Protein AF-A0A147B8R9-F1 (afdb_monomer_lite)

Radius of gyration: 17.47 Å; chains: 1; bounding box: 41×29×46 Å

Sequence (97 aa):
HFYPSGMLLVRTTKSPWYEQVSRSSGKTYYYNMTNSKSLYERPSSAVADFKSCFTTRLMWPWHPGIRLMSKAPEHPTQDGKVHRDTFLAFVDHKVAC

Organism: NCBI:txid360319

Foldseek 3Di:
DDDDFWDKAFDQFDPPWDWDQDPVPRAIWIAGPVPRDIGSDDDPNGGDDPVRRVVPIDTGGDDPPPCQPDDDVVDPPDPPDDGPVNVVVVCCVVVVD

Secondary structure (DSSP, 8-state):
-----EEEE---B-TTEEEEE-TTT--EEEEETTT--EESS--GGGBPPHHHHHHTPEEEE--TT-------TTS---TTPPPHHHHHHHHHHHH--

pLDDT: mean 79.39, std 17.45, range [43.38, 97.12]

InterPro domains:
  IPR001202 WW domain [PF00397] (15-43)
  IPR001202 WW domain [PS50020] (11-45)
  IPR001202 WW domain [SM00456] (12-45)
  IPR036020 WW domain superfamily [SSF51045] (13-44)

Structure (mmCIF, N/CA/C/O backbone):
data_AF-A0A147B8R9-F1
#
_entry.id   AF-A0A147B8R9-F1
#
loop_
_atom_site.group_PDB
_atom_site.id
_atom_site.type_symbol
_atom_site.label_atom_id
_atom_site.label_alt_id
_atom_site.label_comp_id
_atom_site.label_asym_id
_atom_site.label_entity_id
_atom_site.label_seq_id
_atom_site.pdbx_PDB_ins_code
_atom_site.Cartn_x
_atom_site.Cartn_y
_atom_site.Cartn_z
_atom_site.occupancy
_atom_site.B_iso_or_equiv
_atom_site.auth_seq_id
_atom_site.auth_comp_id
_atom_site.auth_asym_id
_atom_site.auth_atom_id
_atom_site.pdbx_PDB_model_num
ATOM 1 N N . HIS A 1 1 ? 5.053 -3.386 -27.605 1.00 54.06 1 HIS A N 1
ATOM 2 C CA . HIS A 1 1 ? 6.126 -3.895 -26.725 1.00 54.06 1 HIS A CA 1
ATOM 3 C C . HIS A 1 1 ? 6.143 -3.014 -25.480 1.00 54.06 1 HIS A C 1
ATOM 5 O O . HIS A 1 1 ? 6.337 -1.815 -25.624 1.00 54.06 1 HIS A O 1
ATOM 11 N N . PHE A 1 2 ? 5.853 -3.561 -24.297 1.00 56.16 2 PHE A N 1
ATOM 12 C CA . PHE A 1 2 ? 5.936 -2.831 -23.026 1.00 56.16 2 PHE A CA 1
ATOM 13 C C . PHE A 1 2 ? 7.297 -3.096 -22.383 1.00 56.16 2 PHE A C 1
ATOM 15 O O . PHE A 1 2 ? 7.668 -4.253 -22.220 1.00 56.16 2 PHE A O 1
ATOM 22 N N . TYR A 1 3 ? 8.034 -2.043 -22.031 1.00 66.88 3 TYR A N 1
ATOM 23 C CA . TYR A 1 3 ? 9.280 -2.164 -21.277 1.00 66.88 3 TYR A CA 1
ATOM 24 C C . TYR A 1 3 ? 9.041 -1.624 -19.865 1.00 66.88 3 TYR A C 1
ATOM 26 O O . TYR A 1 3 ? 8.775 -0.428 -19.715 1.00 66.88 3 TYR A O 1
ATOM 34 N N . PRO A 1 4 ? 9.063 -2.466 -18.821 1.00 69.12 4 PRO A N 1
ATOM 35 C CA . PRO A 1 4 ? 8.811 -1.988 -17.476 1.00 69.12 4 PRO A CA 1
ATOM 36 C C . PRO A 1 4 ? 10.019 -1.185 -16.972 1.00 69.12 4 PRO A C 1
ATOM 38 O O . PRO A 1 4 ? 11.095 -1.724 -16.728 1.00 69.12 4 PRO A O 1
ATOM 41 N N . SER A 1 5 ? 9.831 0.124 -16.805 1.00 75.12 5 SER A N 1
ATOM 42 C CA . SER A 1 5 ? 10.888 1.057 -16.375 1.00 75.12 5 SER A CA 1
ATOM 43 C C . SER A 1 5 ? 10.997 1.218 -14.852 1.00 75.12 5 SER A C 1
ATOM 45 O O . SER A 1 5 ? 11.846 1.967 -14.365 1.00 75.12 5 SER A O 1
ATOM 47 N N . GLY A 1 6 ? 10.134 0.553 -14.083 1.00 80.69 6 GLY A N 1
ATOM 48 C CA . GLY A 1 6 ? 10.100 0.642 -12.626 1.00 80.69 6 GLY A CA 1
ATOM 49 C C . GLY A 1 6 ? 8.789 0.147 -12.025 1.00 80.69 6 GLY A C 1
ATOM 50 O O . GLY A 1 6 ? 7.866 -0.240 -12.741 1.00 80.69 6 GLY A O 1
ATOM 51 N N . MET A 1 7 ? 8.697 0.217 -10.699 1.00 83.44 7 MET A N 1
ATOM 52 C CA . MET A 1 7 ? 7.488 -0.071 -9.931 1.00 83.44 7 MET A CA 1
ATOM 53 C C . MET A 1 7 ? 6.992 1.184 -9.215 1.00 83.44 7 MET A C 1
ATOM 55 O O . MET A 1 7 ? 7.770 1.929 -8.618 1.00 83.44 7 MET A O 1
ATOM 59 N N . LEU A 1 8 ? 5.678 1.397 -9.238 1.00 86.69 8 LEU A N 1
ATOM 60 C CA . LEU A 1 8 ? 5.025 2.429 -8.446 1.00 86.69 8 LEU A CA 1
ATOM 61 C C . LEU A 1 8 ? 4.387 1.792 -7.211 1.00 86.69 8 LEU A C 1
ATOM 63 O O . LEU A 1 8 ? 3.421 1.043 -7.324 1.00 86.69 8 LEU A O 1
ATOM 67 N N . LEU A 1 9 ? 4.919 2.099 -6.033 1.00 88.25 9 LEU A N 1
ATOM 68 C CA . LEU A 1 9 ? 4.364 1.656 -4.762 1.00 88.25 9 LEU A CA 1
ATOM 69 C C . LEU A 1 9 ? 3.482 2.761 -4.189 1.00 88.25 9 LEU A C 1
ATOM 71 O O . LEU A 1 9 ? 3.961 3.840 -3.840 1.00 88.25 9 LEU A O 1
ATOM 75 N N . VAL A 1 10 ? 2.181 2.499 -4.103 1.00 91.44 10 VAL A N 1
ATOM 76 C CA . VAL A 1 10 ? 1.201 3.443 -3.556 1.00 91.44 10 VAL A CA 1
ATOM 77 C C . VAL A 1 10 ? 0.800 3.035 -2.146 1.00 91.44 10 VAL A C 1
ATOM 79 O O . VAL A 1 10 ? 0.568 1.861 -1.861 1.00 91.44 10 VAL A O 1
ATOM 82 N N . ARG A 1 11 ? 0.692 4.017 -1.251 1.00 90.31 11 ARG A N 1
ATOM 83 C CA . ARG A 1 11 ? 0.159 3.801 0.094 1.00 90.31 11 ARG A CA 1
ATOM 84 C C . ARG A 1 11 ? -1.348 4.024 0.069 1.00 90.31 11 ARG A C 1
ATOM 86 O O . ARG A 1 11 ? -1.800 5.153 -0.069 1.00 90.31 11 ARG A O 1
ATOM 93 N N . THR A 1 12 ? -2.114 2.952 0.240 1.00 93.62 12 THR A N 1
ATOM 94 C CA . THR A 1 12 ? -3.589 2.986 0.243 1.00 93.62 12 THR A CA 1
ATOM 95 C C . THR A 1 12 ? -4.179 3.382 1.599 1.00 93.62 12 THR A C 1
ATOM 97 O O . THR A 1 12 ? -5.380 3.637 1.712 1.00 93.62 12 THR A O 1
ATOM 100 N N . THR A 1 13 ? -3.341 3.449 2.636 1.00 94.38 13 THR A N 1
ATOM 101 C CA . THR A 1 13 ? -3.747 3.767 4.009 1.00 94.38 13 THR A CA 1
ATOM 102 C C . THR A 1 13 ? -3.328 5.186 4.384 1.00 94.38 13 THR A C 1
ATOM 104 O O . THR A 1 13 ? -2.136 5.502 4.433 1.00 94.38 13 THR A O 1
ATOM 107 N N . LYS A 1 14 ? -4.317 6.047 4.638 1.00 94.94 14 LYS A N 1
ATOM 108 C CA . LYS A 1 14 ? -4.157 7.487 4.876 1.00 94.94 14 LYS A CA 1
ATOM 109 C C . LYS A 1 14 ? -3.553 7.770 6.251 1.00 94.94 14 LYS A C 1
ATOM 111 O O . LYS A 1 14 ? -3.994 7.214 7.254 1.00 94.94 14 LYS A O 1
ATOM 116 N N . SER A 1 15 ? -2.576 8.676 6.307 1.00 91.25 15 SER A N 1
ATOM 117 C CA . SER A 1 15 ? -2.038 9.192 7.576 1.00 91.25 15 SER A CA 1
ATOM 118 C C . SER A 1 15 ? -3.156 9.832 8.422 1.00 91.25 15 SER A C 1
ATOM 120 O O . SER A 1 15 ? -4.013 10.502 7.840 1.00 91.25 15 SER A O 1
ATOM 122 N N . PRO A 1 16 ? -3.182 9.655 9.761 1.00 94.19 16 PRO A N 1
ATOM 123 C CA . PRO A 1 16 ? -2.161 9.044 10.629 1.00 94.19 16 PRO A CA 1
ATOM 124 C C . PRO A 1 16 ? -2.317 7.529 10.847 1.00 94.19 16 PRO A C 1
ATOM 126 O O . PRO A 1 16 ? -1.707 6.977 11.766 1.00 94.19 16 PRO A O 1
ATOM 129 N N . TRP A 1 17 ? -3.127 6.845 10.033 1.00 96.25 17 TRP A N 1
ATOM 130 C CA . TRP A 1 17 ? -3.338 5.405 10.151 1.00 96.25 17 TRP A CA 1
ATOM 131 C C . TRP A 1 17 ? -2.234 4.591 9.468 1.00 96.25 17 TRP A C 1
ATOM 133 O O . TRP A 1 17 ? -1.720 4.945 8.401 1.00 96.25 17 TRP A O 1
ATOM 143 N N . TYR A 1 18 ? -1.896 3.459 10.075 1.00 94.69 18 TYR A N 1
ATOM 144 C CA . TYR A 1 18 ? -0.946 2.471 9.578 1.00 94.69 18 TYR A CA 1
ATOM 145 C C . TYR A 1 18 ? -1.603 1.099 9.595 1.00 94.69 18 TYR A C 1
ATOM 147 O O . TYR A 1 18 ? -2.160 0.687 10.607 1.00 94.69 18 TYR A O 1
ATOM 155 N N . GLU A 1 19 ? -1.527 0.404 8.470 1.00 95.06 19 GLU A N 1
ATOM 156 C CA . GLU A 1 19 ? -2.010 -0.965 8.336 1.00 95.06 19 GLU A CA 1
ATOM 157 C C . GLU A 1 19 ? -0.874 -1.921 8.704 1.00 95.06 19 GLU A C 1
ATOM 159 O O . GLU A 1 19 ? 0.238 -1.796 8.187 1.00 95.06 19 GLU A O 1
ATOM 164 N N . GLN A 1 20 ? -1.128 -2.825 9.645 1.00 93.88 20 GLN A N 1
ATOM 165 C CA . GLN A 1 20 ? -0.146 -3.772 10.167 1.00 93.88 20 GLN A CA 1
ATOM 166 C C . GLN A 1 20 ? -0.794 -5.138 10.378 1.00 93.88 20 GLN A C 1
ATOM 168 O O . GLN A 1 20 ? -2.009 -5.244 10.509 1.00 93.88 20 GLN A O 1
ATOM 173 N N . VAL A 1 21 ? 0.022 -6.189 10.438 1.00 94.12 21 VAL A N 1
ATOM 174 C CA . VAL A 1 21 ? -0.432 -7.543 10.773 1.00 94.12 21 VAL A CA 1
ATOM 175 C C . VAL A 1 21 ? -0.032 -7.851 12.210 1.00 94.12 21 VAL A C 1
ATOM 177 O O . VAL A 1 21 ? 1.133 -7.715 12.588 1.00 94.12 21 VAL A O 1
ATOM 180 N N . SER A 1 22 ? -1.006 -8.245 13.027 1.00 93.44 22 SER A N 1
ATOM 181 C CA . SER A 1 22 ? -0.777 -8.633 14.416 1.00 93.44 22 SER A CA 1
ATOM 182 C C . SER A 1 22 ? 0.075 -9.895 14.480 1.00 93.44 22 SER A C 1
ATOM 184 O O . SER A 1 22 ? -0.250 -10.900 13.851 1.00 93.44 22 SER A O 1
ATOM 186 N N . ARG A 1 23 ? 1.141 -9.872 15.287 1.00 92.94 23 ARG A N 1
ATOM 187 C CA . ARG A 1 23 ? 2.033 -11.030 15.462 1.00 92.94 23 ARG A CA 1
ATOM 188 C C . ARG A 1 23 ? 1.356 -12.195 16.180 1.00 92.94 23 ARG A C 1
ATOM 190 O O . ARG A 1 23 ? 1.689 -13.339 15.909 1.00 92.94 23 ARG A O 1
ATOM 197 N N . SER A 1 24 ? 0.436 -11.907 17.102 1.00 93.38 24 SER A N 1
ATOM 198 C CA . SER A 1 24 ? -0.225 -12.931 17.918 1.00 93.38 24 SER A CA 1
ATOM 199 C C . SER A 1 24 ? -1.422 -13.562 17.216 1.00 93.38 24 SER A C 1
ATOM 201 O O . SER A 1 24 ? -1.645 -14.758 17.355 1.00 93.38 24 SER A O 1
ATOM 203 N N . SER A 1 25 ? -2.198 -12.772 16.467 1.00 92.50 25 SER A N 1
ATOM 204 C CA . SER A 1 25 ? -3.424 -13.250 15.817 1.00 92.50 25 SER A CA 1
ATOM 205 C C . SER A 1 25 ? -3.293 -13.454 14.309 1.00 92.50 25 SER A C 1
ATOM 207 O O . SER A 1 25 ? -4.205 -14.012 13.706 1.00 92.50 25 SER A O 1
ATOM 209 N N . GLY A 1 26 ? -2.220 -12.962 13.680 1.00 94.44 26 GLY A N 1
ATOM 210 C CA . GLY A 1 26 ? -2.056 -12.961 12.222 1.00 94.44 26 GLY A CA 1
ATOM 211 C C . GLY A 1 26 ? -3.058 -12.068 11.480 1.00 94.44 26 GLY A C 1
ATOM 212 O O . GLY A 1 26 ? -3.084 -12.062 10.253 1.00 94.44 26 GLY A O 1
ATOM 213 N N . LYS A 1 27 ? -3.902 -11.317 12.201 1.00 95.31 27 LYS A N 1
ATOM 214 C CA . LYS A 1 27 ? -4.948 -10.470 11.616 1.00 95.31 27 LYS A CA 1
ATOM 215 C C . LYS A 1 27 ? -4.420 -9.075 11.314 1.00 95.31 27 LYS A C 1
ATOM 217 O O . LYS A 1 27 ? -3.687 -8.499 12.121 1.00 95.31 27 LYS A O 1
ATOM 222 N N . THR A 1 28 ? -4.850 -8.513 10.190 1.00 95.44 28 THR A N 1
ATOM 223 C CA . THR A 1 28 ? -4.615 -7.104 9.869 1.00 95.44 28 THR A CA 1
ATOM 224 C C . THR A 1 28 ? -5.348 -6.198 10.859 1.00 95.44 28 THR A C 1
ATOM 226 O O . THR A 1 28 ? -6.498 -6.454 11.212 1.00 95.44 28 THR A O 1
ATOM 229 N N . TYR A 1 29 ? -4.684 -5.135 11.301 1.00 96.62 29 TYR A N 1
ATOM 230 C CA . TYR A 1 29 ? -5.247 -4.068 12.116 1.00 96.62 29 TYR A CA 1
ATOM 231 C C . TYR A 1 29 ? -4.730 -2.703 11.649 1.00 96.62 29 TYR A C 1
ATOM 233 O O . TYR A 1 29 ? -3.710 -2.586 10.967 1.00 96.62 29 TYR A O 1
ATOM 241 N N . TYR A 1 30 ? -5.455 -1.661 12.035 1.00 97.12 30 TYR A N 1
ATOM 242 C CA . TYR A 1 30 ? -5.199 -0.272 11.698 1.00 97.12 30 TYR A CA 1
ATOM 243 C C . TYR A 1 30 ? -4.830 0.486 12.964 1.00 97.12 30 TYR A C 1
ATOM 245 O O . TYR A 1 30 ? -5.647 0.635 13.871 1.00 97.12 30 TYR A O 1
ATOM 253 N N . TYR A 1 31 ? -3.595 0.965 13.017 1.00 97.06 31 TYR A N 1
ATOM 254 C CA . TYR A 1 31 ? -3.044 1.716 14.135 1.00 97.06 31 TYR A CA 1
ATOM 255 C C . TYR A 1 31 ? -3.023 3.211 13.831 1.00 97.06 31 TYR A C 1
ATOM 257 O O . TYR A 1 31 ? -2.485 3.626 12.804 1.00 97.06 31 TYR A O 1
ATOM 265 N N . ASN A 1 32 ? -3.580 4.030 14.717 1.00 96.75 32 ASN A N 1
ATOM 266 C CA . ASN A 1 32 ? -3.526 5.482 14.623 1.00 96.75 32 ASN A CA 1
ATOM 267 C C . ASN A 1 32 ? -2.357 6.015 15.454 1.00 96.75 32 ASN A C 1
ATOM 269 O O . ASN A 1 32 ? -2.370 5.924 16.680 1.00 96.75 32 ASN A O 1
ATOM 273 N N . MET A 1 33 ? -1.374 6.626 14.794 1.00 94.38 33 MET A N 1
ATOM 274 C CA . MET A 1 33 ? -0.187 7.167 15.469 1.00 94.38 33 MET A CA 1
ATOM 275 C C . MET A 1 33 ? -0.483 8.345 16.403 1.00 94.38 33 MET A C 1
ATOM 277 O O . MET A 1 33 ? 0.295 8.608 17.311 1.00 94.38 33 MET A O 1
ATOM 281 N N . THR A 1 34 ? -1.575 9.077 16.187 1.00 96.06 34 THR A N 1
ATOM 282 C CA . THR A 1 34 ? -1.870 10.296 16.951 1.00 96.06 34 THR A CA 1
ATOM 283 C C . THR A 1 34 ? -2.437 9.988 18.334 1.00 96.06 34 THR A C 1
ATOM 285 O O . THR A 1 34 ? -2.180 10.729 19.274 1.00 96.06 34 THR A O 1
ATOM 288 N N . ASN A 1 35 ? -3.220 8.915 18.470 1.00 95.62 35 ASN A N 1
ATOM 289 C CA . ASN A 1 35 ? -3.891 8.558 19.727 1.00 95.62 35 ASN A CA 1
ATOM 290 C C . ASN A 1 35 ? -3.598 7.126 20.200 1.00 95.62 35 ASN A C 1
ATOM 292 O O . ASN A 1 35 ? -4.236 6.650 21.139 1.00 95.62 35 ASN A O 1
ATOM 296 N N . SER A 1 36 ? -2.675 6.439 19.529 1.00 95.69 36 SER A N 1
ATOM 297 C CA . SER A 1 36 ? -2.246 5.072 19.823 1.00 95.69 36 SER A CA 1
ATOM 298 C C . SER A 1 36 ? -3.372 4.030 19.846 1.00 95.69 36 SER A C 1
ATOM 300 O O . SER A 1 36 ? -3.239 2.979 20.474 1.00 95.69 36 SER A O 1
ATOM 302 N N . LYS A 1 37 ? -4.496 4.286 19.161 1.00 95.62 37 LYS A N 1
ATOM 303 C CA . LYS A 1 37 ? -5.607 3.329 19.059 1.00 95.62 37 LYS A CA 1
ATOM 304 C C . LYS A 1 37 ? -5.389 2.347 17.915 1.00 95.62 37 LYS A C 1
ATOM 306 O O . LYS A 1 37 ? -4.955 2.729 16.831 1.00 95.62 37 LYS A O 1
ATOM 311 N N . SER A 1 38 ? -5.767 1.094 18.153 1.00 95.81 38 SER A N 1
ATOM 312 C CA . SER A 1 38 ? -5.783 0.026 17.150 1.00 95.81 38 SER A CA 1
ATOM 313 C C . SER A 1 38 ? -7.215 -0.421 16.880 1.00 95.81 38 SER A C 1
ATOM 315 O O . SER A 1 38 ? -7.984 -0.601 17.822 1.00 95.81 38 SER A O 1
ATOM 317 N N . LEU A 1 39 ? -7.565 -0.625 15.613 1.00 96.62 39 LEU A N 1
ATOM 318 C CA . LEU A 1 39 ? -8.860 -1.152 15.180 1.00 96.62 39 LEU A CA 1
ATOM 319 C C . LEU A 1 39 ? -8.645 -2.342 14.246 1.00 96.62 39 LEU A C 1
ATOM 321 O O . LEU A 1 39 ? -7.761 -2.302 13.397 1.00 96.62 39 LEU A O 1
ATOM 325 N N . TYR A 1 40 ? -9.455 -3.389 14.374 1.00 95.94 40 TYR A N 1
ATOM 326 C CA . TYR A 1 40 ? -9.420 -4.519 13.433 1.00 95.94 40 TYR A CA 1
ATOM 327 C C . TYR A 1 40 ? -10.277 -4.270 12.187 1.00 95.94 40 TYR A C 1
ATOM 329 O O . TYR A 1 40 ? -10.009 -4.829 11.127 1.00 95.94 40 TYR A O 1
ATOM 337 N N . GLU A 1 41 ? -11.267 -3.386 12.288 1.00 96.25 41 GLU A N 1
ATOM 338 C CA . GLU A 1 41 ? -12.041 -2.903 11.147 1.00 96.25 41 GLU A CA 1
ATOM 339 C C . GLU A 1 41 ? -11.386 -1.652 10.558 1.00 96.25 41 GLU A C 1
ATOM 341 O O . GLU A 1 41 ? -10.930 -0.774 11.295 1.00 96.25 41 GLU A O 1
ATOM 346 N N . ARG A 1 42 ? -11.335 -1.562 9.224 1.00 95.62 42 ARG A N 1
ATOM 347 C CA . ARG A 1 42 ? -10.747 -0.413 8.524 1.00 95.62 42 ARG A CA 1
ATOM 348 C C . ARG A 1 42 ? -11.657 0.810 8.677 1.00 95.62 42 ARG A C 1
ATOM 350 O O . ARG A 1 42 ? -12.740 0.810 8.092 1.00 95.62 42 ARG A O 1
ATOM 357 N N . PRO A 1 43 ? -11.239 1.881 9.378 1.00 96.19 43 PRO A N 1
ATOM 358 C CA . PRO A 1 43 ? -12.054 3.084 9.454 1.00 96.19 43 PRO A CA 1
ATOM 359 C C . PRO A 1 43 ? -12.034 3.823 8.111 1.00 96.19 43 PRO A C 1
ATOM 361 O O . PRO A 1 43 ? -11.026 3.828 7.401 1.00 96.19 43 PRO A O 1
ATOM 364 N N . SER A 1 44 ? -13.121 4.523 7.782 1.00 95.62 44 SER A N 1
ATOM 365 C CA . SER A 1 44 ? -13.212 5.334 6.556 1.00 95.62 44 SER A CA 1
ATOM 366 C C . SER A 1 44 ? -12.101 6.387 6.468 1.00 95.62 44 SER A C 1
ATOM 368 O O . SER A 1 44 ? -11.545 6.621 5.399 1.00 95.62 44 SER A O 1
ATOM 370 N N . SER A 1 45 ? -11.696 6.953 7.608 1.00 94.94 45 SER A N 1
ATOM 371 C CA . SER A 1 45 ? -10.592 7.915 7.700 1.00 94.94 45 SER A CA 1
ATOM 372 C C . SER A 1 45 ? -9.208 7.322 7.399 1.00 94.94 45 SER A C 1
ATOM 374 O O . SER A 1 45 ? -8.276 8.083 7.146 1.00 94.94 45 SER A O 1
ATOM 376 N N . ALA A 1 46 ? -9.061 5.992 7.389 1.00 95.75 46 ALA A N 1
ATOM 377 C CA . ALA A 1 46 ? -7.837 5.308 6.973 1.00 95.75 46 ALA A CA 1
ATOM 378 C C . ALA A 1 46 ? -7.783 5.036 5.463 1.00 95.75 46 ALA A C 1
ATOM 380 O O . ALA A 1 46 ? -6.744 4.610 4.967 1.00 95.75 46 ALA A O 1
ATOM 381 N N . VAL A 1 47 ? -8.858 5.252 4.703 1.00 96.00 47 VAL A N 1
ATOM 382 C CA . VAL A 1 47 ? -8.849 5.055 3.247 1.00 96.00 47 VAL A CA 1
ATOM 383 C C . VAL A 1 47 ? -8.183 6.261 2.580 1.00 96.00 47 VAL A C 1
ATOM 385 O O . VAL A 1 47 ? -8.632 7.397 2.738 1.00 96.00 47 VAL A O 1
ATOM 388 N N . ALA A 1 48 ? -7.081 6.036 1.862 1.00 94.62 48 ALA A N 1
ATOM 389 C CA . ALA A 1 48 ? -6.416 7.094 1.111 1.00 94.62 48 ALA A CA 1
ATOM 390 C C . ALA A 1 48 ? -7.177 7.409 -0.182 1.00 94.62 48 ALA A C 1
ATOM 392 O O . ALA A 1 48 ? -7.561 6.515 -0.933 1.00 94.62 48 ALA A O 1
ATOM 393 N N . ASP A 1 49 ? -7.372 8.700 -0.439 1.00 94.50 49 ASP A N 1
ATOM 394 C CA . ASP A 1 49 ? -7.860 9.197 -1.722 1.00 94.50 49 ASP A CA 1
ATOM 395 C C . ASP A 1 49 ? -6.746 9.165 -2.786 1.00 94.50 49 ASP A C 1
ATOM 397 O O . ASP A 1 49 ? -5.560 9.027 -2.473 1.00 94.50 49 ASP A O 1
ATOM 401 N N . PHE A 1 50 ? -7.121 9.311 -4.062 1.00 92.69 50 PHE A N 1
ATOM 402 C CA . PHE A 1 50 ? -6.166 9.281 -5.175 1.00 92.69 50 PHE A CA 1
ATOM 403 C C . PHE A 1 50 ? -5.032 10.295 -5.000 1.00 92.69 50 PHE A C 1
ATOM 405 O O . PHE A 1 50 ? -3.868 9.965 -5.227 1.00 92.69 50 PHE A O 1
ATOM 412 N N . LYS A 1 51 ? -5.362 11.518 -4.563 1.00 93.06 51 LYS A N 1
ATOM 413 C CA . LYS A 1 51 ? -4.378 12.582 -4.353 1.00 93.06 51 LYS A CA 1
ATOM 414 C C . LYS A 1 51 ? -3.343 12.144 -3.323 1.00 93.06 51 LYS A C 1
ATOM 416 O O . LYS A 1 51 ? -2.157 12.231 -3.614 1.00 93.06 51 LYS A O 1
ATOM 421 N N . SER A 1 52 ? -3.778 11.628 -2.176 1.00 90.81 52 SER A N 1
ATOM 422 C CA . SER A 1 52 ? -2.906 11.099 -1.129 1.00 90.81 52 SER A CA 1
ATOM 423 C C . SER A 1 52 ? -2.051 9.945 -1.646 1.00 90.81 52 SER A C 1
ATOM 425 O O . SER A 1 52 ? -0.838 9.980 -1.477 1.00 90.81 52 SER A O 1
ATOM 427 N N . CYS A 1 53 ? -2.651 8.948 -2.304 1.00 92.12 53 CYS A N 1
ATOM 428 C CA . CYS A 1 53 ? -1.922 7.811 -2.868 1.00 92.12 53 CYS A CA 1
ATOM 429 C C . CYS A 1 53 ? -0.824 8.269 -3.831 1.00 92.12 53 CYS A C 1
ATOM 431 O O . CYS A 1 53 ? 0.304 7.782 -3.767 1.00 92.12 53 CYS A O 1
ATOM 433 N N . PHE A 1 54 ? -1.156 9.205 -4.722 1.00 90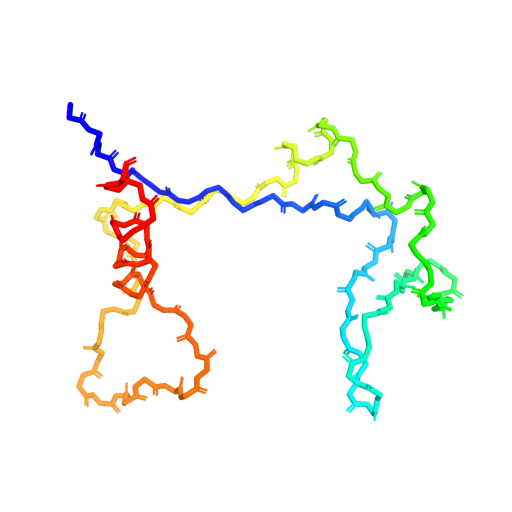.69 54 PHE A N 1
ATOM 434 C CA . PHE A 1 54 ? -0.251 9.678 -5.756 1.00 90.69 54 PHE A CA 1
ATOM 435 C C . PHE A 1 54 ? 0.841 10.591 -5.196 1.00 90.69 54 PHE A C 1
ATOM 437 O O . PHE A 1 54 ? 1.985 10.494 -5.629 1.00 90.69 54 PHE A O 1
ATOM 444 N N . THR A 1 55 ? 0.550 11.464 -4.230 1.00 90.62 55 THR A N 1
ATOM 445 C CA . THR A 1 55 ? 1.576 12.339 -3.639 1.00 90.62 55 THR A CA 1
ATOM 446 C C . THR A 1 55 ? 2.537 11.577 -2.736 1.00 90.62 55 THR A C 1
ATOM 448 O O . THR A 1 55 ? 3.716 11.909 -2.710 1.00 90.62 55 THR A O 1
ATOM 451 N N . THR A 1 56 ? 2.073 10.533 -2.044 1.00 87.31 56 THR A N 1
ATOM 452 C CA . THR A 1 56 ? 2.920 9.700 -1.174 1.00 87.31 56 THR A CA 1
ATOM 453 C C . THR A 1 56 ? 3.448 8.445 -1.866 1.00 87.31 56 THR A C 1
ATOM 455 O O . THR A 1 56 ? 3.912 7.526 -1.192 1.00 87.31 56 THR A O 1
ATOM 458 N N . ARG A 1 57 ? 3.327 8.353 -3.195 1.00 91.50 57 ARG A N 1
ATOM 459 C CA . ARG A 1 57 ? 3.816 7.198 -3.951 1.00 91.50 57 ARG A CA 1
ATOM 460 C C . ARG A 1 57 ? 5.339 7.124 -3.878 1.00 91.50 57 ARG A C 1
ATOM 462 O O . ARG A 1 57 ? 6.023 8.136 -4.018 1.00 91.50 57 ARG A O 1
ATOM 469 N N . LEU A 1 58 ? 5.866 5.917 -3.745 1.00 88.12 58 LEU A N 1
ATOM 470 C CA . LEU A 1 58 ? 7.278 5.644 -3.951 1.00 88.12 58 LEU A CA 1
ATOM 471 C C . LEU A 1 58 ? 7.455 5.145 -5.384 1.00 88.12 58 LEU A C 1
ATOM 473 O O . LEU A 1 58 ? 6.923 4.103 -5.765 1.00 88.12 58 LEU A O 1
ATOM 477 N N . MET A 1 59 ? 8.185 5.910 -6.189 1.00 86.31 59 MET A N 1
ATOM 478 C CA . MET A 1 59 ? 8.612 5.463 -7.508 1.00 86.31 59 MET A CA 1
ATOM 479 C C . MET A 1 59 ? 9.941 4.730 -7.350 1.00 86.31 59 MET A C 1
ATOM 481 O O . MET A 1 59 ? 10.906 5.298 -6.843 1.00 86.31 59 MET A O 1
ATOM 485 N N . TRP A 1 60 ? 9.965 3.460 -7.745 1.00 81.75 60 TRP A N 1
ATOM 486 C CA . TRP A 1 60 ? 11.150 2.616 -7.750 1.00 81.75 60 TRP A CA 1
ATOM 487 C C . TRP A 1 60 ? 11.589 2.370 -9.195 1.00 81.75 60 TRP A C 1
ATOM 489 O O . TRP A 1 60 ? 11.095 1.433 -9.828 1.00 81.75 60 TRP A O 1
ATOM 499 N N . PRO A 1 61 ? 12.466 3.217 -9.759 1.00 82.88 61 PRO A N 1
ATOM 500 C CA . PRO A 1 61 ? 12.897 3.053 -11.134 1.00 82.88 61 PRO A CA 1
ATOM 501 C C . PRO A 1 61 ? 13.881 1.891 -11.277 1.00 82.88 61 PRO A C 1
ATOM 503 O O . PRO A 1 61 ? 14.660 1.590 -10.373 1.00 82.88 61 PRO A O 1
ATOM 506 N N . TRP A 1 62 ? 13.884 1.265 -12.451 1.00 77.12 62 TRP A N 1
ATOM 507 C CA . TRP A 1 62 ? 14.787 0.172 -12.811 1.00 77.12 62 TRP A CA 1
ATOM 508 C C . TRP A 1 62 ? 15.781 0.615 -13.893 1.00 77.12 62 TRP A C 1
ATOM 510 O O . TRP A 1 62 ? 15.859 0.015 -14.962 1.00 77.12 62 TRP A O 1
ATOM 520 N N . HIS A 1 63 ? 16.532 1.690 -13.629 1.00 71.69 63 HIS A N 1
ATOM 521 C CA . HIS A 1 63 ? 17.606 2.161 -14.513 1.00 71.69 63 HIS A CA 1
ATOM 522 C C . HIS A 1 63 ? 18.998 1.723 -14.015 1.00 71.69 63 HIS A C 1
ATOM 524 O O . HIS A 1 63 ? 19.179 1.484 -12.813 1.00 71.69 63 HIS A O 1
ATOM 530 N N . PRO A 1 64 ? 20.007 1.640 -14.907 1.00 60.91 64 PRO A N 1
ATOM 531 C CA . PRO A 1 64 ? 21.388 1.354 -14.524 1.00 60.91 64 PRO A CA 1
ATOM 532 C C . PRO A 1 64 ? 21.865 2.308 -13.416 1.00 60.91 64 PRO A C 1
ATOM 534 O O . PRO A 1 64 ? 21.617 3.511 -13.482 1.00 60.91 64 PRO A O 1
ATOM 537 N N . GLY A 1 65 ? 22.495 1.772 -12.367 1.00 63.72 65 GLY A N 1
ATOM 538 C CA . GLY A 1 65 ? 22.995 2.544 -11.217 1.00 63.72 65 GLY A CA 1
ATOM 539 C C . GLY A 1 65 ? 22.185 2.397 -9.924 1.00 63.72 65 GLY A C 1
ATOM 540 O O . GLY A 1 65 ? 22.741 2.581 -8.842 1.00 63.72 65 GLY A O 1
ATOM 541 N N . ILE A 1 66 ? 20.920 1.967 -9.989 1.00 64.06 66 ILE A N 1
ATOM 542 C CA . ILE A 1 66 ? 20.199 1.512 -8.792 1.00 64.06 66 ILE A CA 1
ATOM 543 C C . ILE A 1 66 ? 20.623 0.073 -8.517 1.00 64.06 66 ILE A C 1
ATOM 545 O O . ILE A 1 66 ? 20.283 -0.842 -9.268 1.00 64.06 66 ILE A O 1
ATOM 549 N N . ARG A 1 67 ? 21.384 -0.128 -7.434 1.00 53.81 67 ARG A N 1
ATOM 550 C CA . ARG A 1 67 ? 21.750 -1.460 -6.936 1.00 53.81 67 ARG A CA 1
ATOM 551 C C . ARG A 1 67 ? 20.516 -2.138 -6.343 1.00 53.81 67 ARG A C 1
ATOM 553 O O . ARG A 1 67 ? 20.338 -2.216 -5.133 1.00 53.81 67 ARG A O 1
ATOM 560 N N . LEU A 1 68 ? 19.649 -2.639 -7.213 1.00 53.91 68 LEU A N 1
ATOM 561 C CA . LEU A 1 68 ? 18.817 -3.786 -6.886 1.00 53.91 68 LEU A CA 1
ATOM 562 C C . LEU A 1 68 ? 19.783 -4.911 -6.521 1.00 53.91 68 LEU A C 1
ATOM 564 O O . LEU A 1 68 ? 20.713 -5.150 -7.286 1.00 53.91 68 LEU A O 1
ATOM 568 N N . MET A 1 69 ? 19.625 -5.553 -5.361 1.00 49.78 69 MET A N 1
ATOM 569 C CA . MET A 1 69 ? 20.479 -6.683 -4.981 1.00 49.78 69 MET A CA 1
ATOM 570 C C . MET A 1 69 ? 20.313 -7.807 -6.014 1.00 49.78 69 MET A C 1
ATOM 572 O O . MET A 1 69 ? 19.427 -8.655 -5.903 1.00 49.78 69 MET A O 1
ATOM 576 N N . SER A 1 70 ? 21.137 -7.775 -7.057 1.00 44.66 70 SER A N 1
ATOM 577 C CA . SER A 1 70 ? 21.367 -8.880 -7.967 1.00 44.66 70 SER A CA 1
ATOM 578 C C . SER A 1 70 ? 22.136 -9.904 -7.160 1.00 44.66 70 SER A C 1
ATOM 580 O O . SER A 1 70 ? 23.213 -9.562 -6.677 1.00 44.66 70 SER A O 1
ATOM 582 N N . LYS A 1 71 ? 21.536 -11.083 -6.952 1.00 47.47 71 LYS A N 1
ATOM 583 C CA . LYS A 1 71 ? 22.106 -12.266 -6.285 1.00 47.47 71 LYS A CA 1
ATOM 584 C C . LYS A 1 71 ? 23.599 -12.100 -5.981 1.00 47.47 71 LYS A C 1
ATOM 586 O O . LYS A 1 71 ? 24.431 -12.347 -6.849 1.00 47.47 71 LYS A O 1
ATOM 591 N N . ALA A 1 72 ? 23.937 -11.639 -4.778 1.00 43.91 72 ALA A N 1
ATOM 592 C CA . ALA A 1 72 ? 25.310 -11.764 -4.324 1.00 43.91 72 ALA A CA 1
ATOM 593 C C . ALA A 1 72 ? 25.512 -13.261 -4.035 1.00 43.91 72 ALA A C 1
ATOM 595 O O . ALA A 1 72 ? 24.734 -13.805 -3.249 1.00 43.91 72 ALA A O 1
ATOM 596 N N . PRO A 1 73 ? 26.501 -13.939 -4.644 1.00 51.53 73 PRO A N 1
ATOM 597 C CA . PRO A 1 73 ? 26.773 -15.345 -4.341 1.00 51.53 73 PRO A CA 1
ATOM 598 C C . PRO A 1 73 ? 27.067 -15.579 -2.849 1.00 51.53 73 PRO A C 1
ATOM 600 O O . PRO A 1 73 ? 26.898 -16.684 -2.350 1.00 51.53 73 PRO A O 1
ATOM 603 N N . GLU A 1 74 ? 27.449 -14.525 -2.126 1.00 49.84 74 GLU A N 1
ATOM 604 C CA . GLU A 1 74 ? 27.814 -14.556 -0.709 1.00 49.84 74 GLU A CA 1
ATOM 605 C C . GLU A 1 74 ? 26.627 -14.384 0.253 1.00 49.84 74 GLU A C 1
ATOM 607 O O . GLU A 1 74 ? 26.784 -14.553 1.457 1.00 49.84 74 GLU A O 1
ATOM 612 N N . HIS A 1 75 ? 25.443 -14.013 -0.244 1.00 49.72 75 HIS A N 1
ATOM 61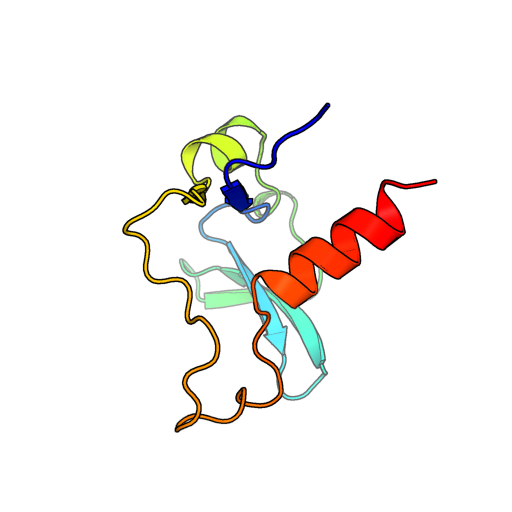3 C CA . HIS A 1 75 ? 24.245 -13.833 0.576 1.00 49.72 75 HIS A CA 1
ATOM 614 C C . HIS A 1 75 ? 23.101 -14.613 -0.075 1.00 49.72 75 HIS A C 1
ATOM 616 O O . HIS A 1 75 ? 22.360 -14.027 -0.875 1.00 49.72 75 HIS A O 1
ATOM 622 N N . PRO A 1 76 ? 22.954 -15.926 0.218 1.00 49.44 76 PRO A N 1
ATOM 623 C CA . PRO A 1 76 ? 21.773 -16.666 -0.197 1.00 49.44 76 PRO A CA 1
ATOM 624 C C . PRO A 1 76 ? 20.556 -15.846 0.213 1.00 49.44 76 PRO A C 1
ATOM 626 O O . PRO A 1 76 ? 20.477 -15.347 1.337 1.00 49.44 76 PRO A O 1
ATOM 629 N N . THR A 1 77 ? 19.683 -15.620 -0.764 1.00 50.81 77 THR A N 1
ATOM 630 C CA . THR A 1 77 ? 18.406 -14.923 -0.629 1.00 50.81 77 THR A CA 1
ATOM 631 C C . THR A 1 77 ? 17.813 -15.224 0.740 1.0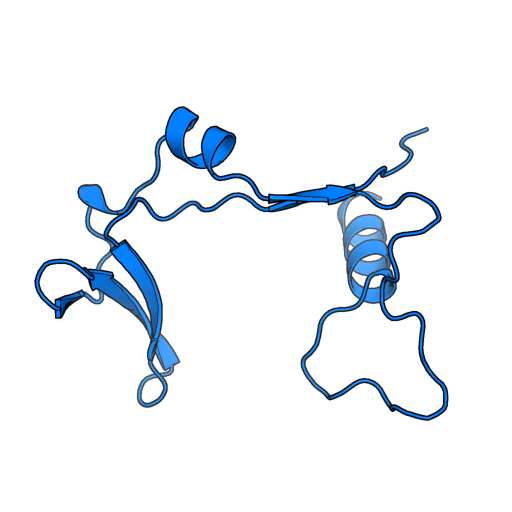0 50.81 77 THR A C 1
ATOM 633 O O . THR A 1 77 ? 17.438 -16.366 0.989 1.00 50.81 77 THR A O 1
ATOM 636 N N . GLN A 1 78 ? 17.798 -14.242 1.651 1.00 50.22 78 GLN A N 1
ATOM 637 C CA . GLN A 1 78 ? 17.134 -14.443 2.936 1.00 50.22 78 GLN A CA 1
ATOM 638 C C . GLN A 1 78 ? 15.687 -14.824 2.634 1.00 50.22 78 GLN A C 1
ATOM 640 O O . GLN A 1 78 ? 14.973 -14.043 1.993 1.00 50.22 78 GLN A O 1
ATOM 645 N N . ASP A 1 79 ? 15.298 -16.024 3.061 1.00 47.59 79 ASP A N 1
ATOM 646 C CA . ASP A 1 79 ? 13.954 -16.559 2.881 1.00 47.59 79 ASP A CA 1
ATOM 647 C C . ASP A 1 79 ? 12.927 -15.508 3.323 1.00 47.59 79 ASP A C 1
ATOM 649 O O . ASP A 1 79 ? 12.955 -15.016 4.452 1.00 47.59 79 ASP A O 1
ATOM 653 N N . GLY A 1 80 ? 12.062 -15.099 2.391 1.00 54.25 80 GLY A N 1
ATOM 654 C CA . GLY A 1 80 ? 11.001 -14.116 2.632 1.00 54.25 80 GLY A CA 1
ATOM 655 C C . GLY A 1 80 ? 11.215 -12.709 2.059 1.00 54.25 80 GLY A C 1
ATOM 656 O O . GLY A 1 80 ? 10.322 -11.872 2.202 1.00 54.25 80 GLY A O 1
ATOM 657 N N . LYS A 1 81 ? 12.333 -12.409 1.382 1.00 55.25 81 LYS A N 1
ATOM 658 C CA . LYS A 1 81 ? 12.501 -11.134 0.652 1.00 55.25 81 LYS A CA 1
ATOM 659 C C . LYS A 1 81 ? 12.157 -11.282 -0.833 1.00 55.25 81 LYS A C 1
ATOM 661 O O . LYS A 1 81 ? 12.618 -12.195 -1.508 1.00 55.25 81 LYS A O 1
ATOM 666 N N . VAL A 1 82 ? 11.353 -10.353 -1.352 1.00 62.81 82 VAL A N 1
ATOM 667 C CA . VAL A 1 82 ? 10.955 -10.323 -2.769 1.00 62.81 82 VAL A CA 1
ATOM 668 C C . VAL A 1 82 ? 12.048 -9.646 -3.599 1.00 62.81 82 VAL A C 1
ATOM 670 O O . VAL A 1 82 ? 12.422 -8.505 -3.327 1.00 62.81 82 VAL A O 1
ATOM 673 N N . HIS A 1 83 ? 12.544 -10.338 -4.627 1.00 65.06 83 HIS A N 1
ATOM 674 C CA . HIS A 1 83 ? 13.530 -9.817 -5.577 1.00 65.06 83 HIS A CA 1
ATOM 675 C C . HIS A 1 83 ? 12.875 -9.383 -6.898 1.00 65.06 83 HIS A C 1
ATOM 677 O O . HIS A 1 83 ? 11.746 -9.768 -7.204 1.00 65.06 83 HIS A O 1
ATOM 683 N N . ARG A 1 84 ? 13.615 -8.609 -7.709 1.00 66.25 84 ARG A N 1
ATOM 684 C CA . ARG A 1 84 ? 13.194 -8.167 -9.054 1.00 66.25 84 ARG A CA 1
ATOM 685 C C . ARG A 1 84 ? 12.679 -9.330 -9.897 1.00 66.25 84 ARG A C 1
ATOM 687 O O . ARG A 1 84 ? 11.578 -9.241 -10.421 1.00 66.25 84 ARG A O 1
ATOM 694 N N . ASP A 1 85 ? 13.459 -10.402 -10.001 1.00 68.94 85 ASP A N 1
ATOM 695 C CA . ASP A 1 85 ? 13.144 -11.529 -10.885 1.00 68.94 85 ASP A 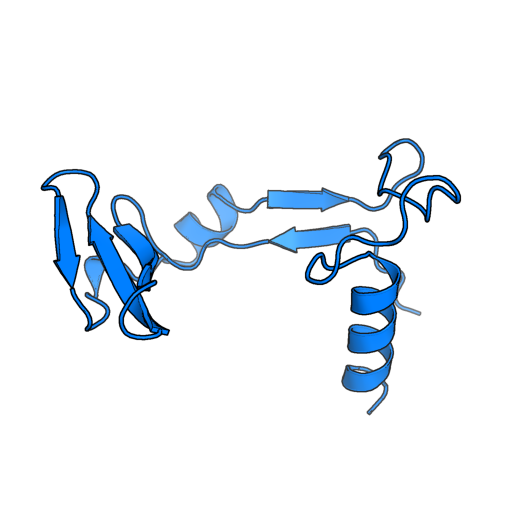CA 1
ATOM 696 C C . ASP A 1 85 ? 11.882 -12.268 -10.429 1.00 68.94 85 ASP A C 1
ATOM 698 O O . ASP A 1 85 ? 11.081 -12.676 -11.259 1.00 68.94 85 ASP A O 1
ATOM 702 N N . THR A 1 86 ? 11.655 -12.371 -9.113 1.00 70.94 86 THR A N 1
ATOM 703 C CA . THR A 1 86 ? 10.411 -12.915 -8.549 1.00 70.94 86 THR A CA 1
ATOM 704 C C . THR A 1 86 ? 9.206 -12.093 -8.996 1.00 70.94 86 THR A C 1
ATOM 706 O O . THR A 1 86 ? 8.175 -12.647 -9.369 1.00 70.94 86 THR A O 1
ATOM 709 N N . PHE A 1 87 ? 9.339 -10.766 -8.979 1.00 71.06 87 PHE A N 1
ATOM 710 C CA . PHE A 1 87 ? 8.271 -9.868 -9.397 1.00 71.06 87 PHE A CA 1
ATOM 711 C C . PHE A 1 87 ? 8.064 -9.885 -10.915 1.00 71.06 87 PHE A C 1
ATOM 713 O O . PHE A 1 87 ? 6.927 -9.952 -11.364 1.00 71.06 87 PHE A O 1
ATOM 720 N N . LEU A 1 88 ? 9.139 -9.874 -11.706 1.00 71.81 88 LEU A N 1
ATOM 721 C CA . LEU A 1 88 ? 9.056 -9.973 -13.165 1.00 71.81 88 LEU A CA 1
ATOM 722 C C . LEU A 1 88 ? 8.421 -11.296 -13.598 1.00 71.81 88 LEU A C 1
ATOM 724 O O . LEU A 1 88 ? 7.478 -11.272 -14.376 1.00 71.81 88 LEU A O 1
ATOM 728 N N . ALA A 1 89 ? 8.841 -12.423 -13.019 1.00 75.00 89 ALA A N 1
ATOM 729 C CA . ALA A 1 89 ? 8.234 -13.724 -13.285 1.00 75.00 89 ALA A CA 1
ATOM 730 C C . ALA A 1 89 ? 6.743 -13.758 -12.908 1.00 75.00 89 ALA A C 1
ATOM 732 O O . ALA A 1 89 ? 5.930 -14.322 -13.638 1.00 75.00 89 ALA A O 1
ATOM 733 N N . PHE A 1 90 ? 6.365 -13.129 -11.787 1.00 76.19 90 PHE A N 1
ATOM 734 C CA . PHE A 1 90 ? 4.960 -12.983 -11.405 1.00 76.19 90 PHE A CA 1
ATOM 735 C 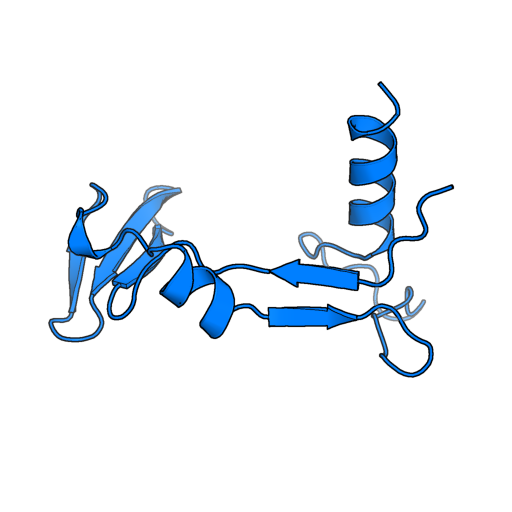C . PHE A 1 90 ? 4.168 -12.150 -12.423 1.00 76.19 90 PHE A C 1
ATOM 737 O O . PHE A 1 90 ? 3.068 -12.545 -12.808 1.00 76.19 90 PHE A O 1
ATOM 744 N N . VAL A 1 91 ? 4.710 -11.007 -12.853 1.00 71.31 91 VAL A N 1
ATOM 745 C CA . VAL A 1 91 ? 4.070 -10.125 -13.838 1.00 71.31 91 VAL A CA 1
ATOM 746 C C . VAL A 1 91 ? 3.926 -10.838 -15.178 1.00 71.31 91 VAL A C 1
ATOM 748 O O . VAL A 1 91 ? 2.818 -10.870 -15.703 1.00 71.31 91 VAL A O 1
ATOM 751 N N . ASP A 1 92 ? 4.982 -11.471 -15.688 1.00 74.00 92 ASP A N 1
ATOM 752 C CA . ASP A 1 92 ? 4.949 -12.219 -16.948 1.00 74.00 92 ASP A CA 1
ATOM 753 C C . ASP A 1 92 ? 3.890 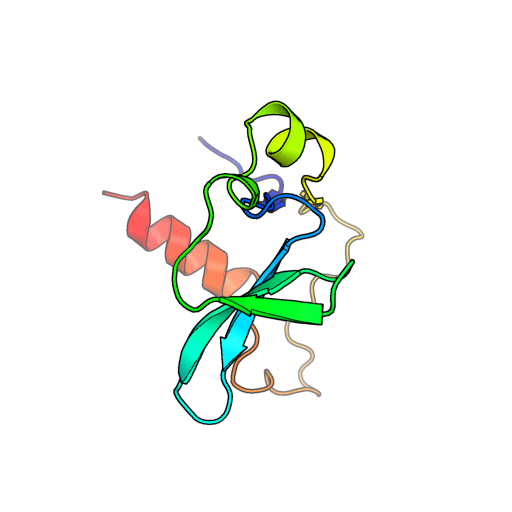-13.327 -16.899 1.00 74.00 92 ASP A C 1
ATOM 755 O O . ASP A 1 92 ? 3.052 -13.422 -17.791 1.00 74.00 92 ASP A O 1
ATOM 759 N N . HIS A 1 93 ? 3.837 -14.100 -15.810 1.00 76.75 93 HIS A N 1
ATOM 760 C CA . HIS A 1 93 ? 2.816 -15.134 -15.623 1.00 76.75 93 HIS A CA 1
ATOM 761 C C . HIS A 1 93 ? 1.384 -14.569 -15.577 1.00 76.75 93 HIS A C 1
ATOM 763 O O . HIS A 1 93 ? 0.435 -15.253 -15.953 1.00 76.75 93 HIS A O 1
ATOM 769 N N . LYS A 1 94 ? 1.172 -13.363 -15.038 1.00 73.44 94 LYS A N 1
ATOM 770 C CA . LYS A 1 94 ? -0.174 -12.793 -14.836 1.00 73.44 94 LYS A CA 1
ATOM 771 C C . LYS A 1 94 ? -0.658 -11.906 -15.980 1.00 73.44 94 LYS A C 1
ATOM 773 O O . LYS A 1 94 ? -1.866 -11.747 -16.114 1.00 73.44 94 LYS A O 1
ATOM 778 N N . VAL A 1 95 ? 0.249 -11.320 -16.756 1.00 63.59 95 VAL A N 1
ATOM 779 C CA . VAL A 1 95 ? -0.055 -10.379 -17.847 1.00 63.59 95 VAL A CA 1
ATOM 780 C C . VAL A 1 95 ? -0.009 -11.061 -19.220 1.00 63.59 95 VAL A C 1
ATOM 782 O O . VAL A 1 95 ? -0.592 -10.540 -20.162 1.00 63.59 95 VAL A O 1
ATOM 785 N N . ALA A 1 96 ? 0.619 -12.235 -19.349 1.00 57.88 96 ALA A N 1
ATOM 786 C CA . ALA A 1 96 ? 0.637 -13.013 -20.594 1.00 57.88 96 ALA A CA 1
ATOM 787 C C . ALA A 1 96 ? -0.636 -13.856 -20.855 1.00 57.88 96 ALA A C 1
ATOM 789 O O . ALA A 1 96 ? -0.590 -14.757 -21.693 1.00 57.88 96 ALA A O 1
ATOM 790 N N . CYS A 1 97 ? -1.750 -13.571 -20.168 1.00 43.38 97 CYS A N 1
ATOM 791 C CA . CYS A 1 97 ? -3.077 -14.119 -20.474 1.00 43.38 97 CYS A CA 1
ATOM 792 C C . CYS A 1 97 ? -3.927 -13.092 -21.225 1.00 43.38 97 CYS A C 1
ATOM 794 O O . CYS A 1 97 ? -4.042 -11.954 -20.714 1.00 43.38 97 CYS A O 1
#